Protein AF-A0A3M1MHA0-F1 (afdb_monomer)

Structure (mmCIF, N/CA/C/O backbone):
data_AF-A0A3M1MHA0-F1
#
_entry.id   AF-A0A3M1MHA0-F1
#
loop_
_atom_site.group_PDB
_atom_site.id
_atom_site.type_symbol
_atom_site.label_atom_id
_atom_site.label_alt_id
_atom_site.label_comp_id
_atom_site.label_asym_id
_atom_site.label_entity_id
_atom_site.label_seq_id
_atom_site.pdbx_PDB_ins_code
_atom_site.Cartn_x
_atom_site.Cartn_y
_atom_site.Cartn_z
_atom_site.occupancy
_atom_site.B_iso_or_equiv
_atom_site.auth_seq_id
_atom_site.auth_comp_id
_atom_site.auth_asym_id
_atom_site.auth_atom_id
_atom_site.pdbx_PDB_model_num
ATOM 1 N N . MET A 1 1 ? -8.687 -12.601 30.078 1.00 57.44 1 MET A N 1
ATOM 2 C CA . MET A 1 1 ? -9.014 -11.299 29.455 1.00 57.44 1 MET A CA 1
ATOM 3 C C . MET A 1 1 ? -7.735 -10.469 29.451 1.00 57.44 1 MET A C 1
ATOM 5 O O . MET A 1 1 ? -7.189 -10.279 30.529 1.00 57.44 1 MET A O 1
ATOM 9 N N . TYR A 1 2 ? -7.192 -10.073 28.295 1.00 57.66 2 TYR A N 1
ATOM 10 C CA . TYR A 1 2 ? -5.968 -9.253 28.247 1.00 57.66 2 TYR A CA 1
ATOM 11 C C . TYR A 1 2 ? -6.310 -7.789 28.599 1.00 57.66 2 TYR A C 1
ATOM 13 O O . TYR A 1 2 ? -7.201 -7.234 27.962 1.00 57.66 2 TYR A O 1
ATOM 21 N N . PRO A 1 3 ? -5.650 -7.164 29.594 1.00 72.31 3 PRO A N 1
ATOM 22 C CA . PRO A 1 3 ? -6.034 -5.854 30.140 1.00 72.31 3 PRO A CA 1
ATOM 23 C C . PRO A 1 3 ? -5.573 -4.649 29.301 1.00 72.31 3 PRO A C 1
ATOM 25 O O . PRO A 1 3 ? -5.732 -3.511 29.734 1.00 72.31 3 PRO A O 1
ATOM 28 N N . TYR A 1 4 ? -4.993 -4.878 28.122 1.00 73.81 4 TYR A N 1
ATOM 29 C CA . TYR A 1 4 ? -4.486 -3.815 27.259 1.00 73.81 4 TYR A CA 1
ATOM 30 C C . TYR A 1 4 ? -5.424 -3.599 26.071 1.00 73.81 4 TYR A C 1
ATOM 32 O O . TYR A 1 4 ? -5.911 -4.586 25.507 1.00 73.81 4 TYR A O 1
ATOM 40 N N . PRO A 1 5 ? -5.672 -2.337 25.669 1.00 74.81 5 PRO A N 1
ATOM 41 C CA . PRO A 1 5 ? -6.371 -2.072 24.423 1.00 74.81 5 PRO A CA 1
ATOM 42 C C . PRO A 1 5 ? -5.637 -2.786 23.287 1.00 74.81 5 PRO A C 1
ATOM 44 O O . PRO A 1 5 ? -4.404 -2.839 23.255 1.00 74.81 5 PRO A O 1
ATOM 47 N N . SER A 1 6 ? -6.408 -3.384 22.381 1.00 82.12 6 SER A N 1
ATOM 48 C CA . SER A 1 6 ? -5.827 -4.006 21.194 1.00 82.12 6 SER A CA 1
ATOM 49 C C . SER A 1 6 ? -5.068 -2.937 20.400 1.00 82.12 6 SER A C 1
ATOM 51 O O . SER A 1 6 ? -5.559 -1.812 20.320 1.00 82.12 6 SER A O 1
ATOM 53 N N . PRO A 1 7 ? -3.885 -3.243 19.839 1.00 89.94 7 PRO A N 1
ATOM 54 C CA . PRO A 1 7 ? -3.141 -2.272 19.048 1.00 89.94 7 PRO A CA 1
ATOM 55 C C . PRO A 1 7 ? -4.011 -1.727 17.908 1.00 89.94 7 PRO A C 1
ATOM 57 O O . PRO A 1 7 ? -4.613 -2.505 17.164 1.00 89.94 7 PRO A O 1
ATOM 60 N N . GLU A 1 8 ? -4.056 -0.403 17.773 1.00 94.31 8 GLU A N 1
ATOM 61 C CA . GLU A 1 8 ? -4.761 0.304 16.703 1.00 94.31 8 GLU A CA 1
ATOM 62 C C . GLU A 1 8 ? -3.792 1.248 15.988 1.00 94.31 8 GLU A C 1
ATOM 64 O O . GLU A 1 8 ? -2.932 1.871 16.614 1.00 94.31 8 GLU A O 1
ATOM 69 N N . ILE A 1 9 ? -3.946 1.365 14.671 1.00 95.94 9 ILE A N 1
ATOM 70 C CA . ILE A 1 9 ? -3.265 2.370 13.849 1.00 95.94 9 ILE A CA 1
ATOM 71 C C . ILE A 1 9 ? -4.294 3.121 13.005 1.00 95.94 9 ILE A C 1
ATOM 73 O O . ILE A 1 9 ? -5.374 2.602 12.727 1.00 95.94 9 ILE A O 1
ATOM 77 N N . GLU A 1 10 ? -3.951 4.325 12.559 1.00 96.19 10 GLU A N 1
ATOM 78 C CA . GLU A 1 10 ? -4.776 5.101 11.637 1.00 96.19 10 GLU A CA 1
ATOM 79 C C . GLU A 1 10 ? -4.006 5.374 10.345 1.00 96.19 10 GLU A C 1
ATOM 81 O O . GLU A 1 10 ? -2.880 5.871 10.372 1.00 96.19 10 GLU A O 1
ATOM 86 N N . ILE A 1 11 ? -4.619 5.051 9.206 1.00 95.88 11 ILE A N 1
ATOM 87 C CA . ILE A 1 11 ? -4.090 5.365 7.877 1.00 95.88 11 ILE A CA 1
ATOM 88 C C . ILE A 1 11 ? -5.153 6.166 7.131 1.00 95.88 11 ILE A C 1
ATOM 90 O O . ILE A 1 11 ? -6.252 5.669 6.892 1.00 95.88 11 ILE A O 1
ATOM 94 N N . ALA A 1 12 ? -4.821 7.406 6.758 1.00 93.31 12 ALA A N 1
ATOM 95 C CA . ALA A 1 12 ? -5.693 8.301 5.989 1.00 93.31 12 ALA A CA 1
ATOM 96 C C . ALA A 1 12 ? -7.123 8.434 6.567 1.00 93.31 12 ALA A C 1
ATOM 98 O O . ALA A 1 12 ? -8.106 8.345 5.833 1.00 93.31 12 ALA A O 1
ATOM 99 N N . GLY A 1 13 ? -7.250 8.612 7.888 1.00 94.19 13 GLY A N 1
ATOM 100 C CA . GLY A 1 13 ? -8.547 8.751 8.564 1.00 94.19 13 GLY A CA 1
ATOM 101 C C . GLY A 1 13 ? -9.267 7.431 8.862 1.00 94.19 13 GLY A C 1
ATOM 102 O O . GLY A 1 13 ? -10.361 7.445 9.425 1.00 94.19 13 GLY A O 1
ATOM 103 N N . ARG A 1 14 ? -8.689 6.278 8.494 1.00 94.81 14 ARG A N 1
ATOM 104 C CA . ARG A 1 14 ? -9.266 4.952 8.749 1.00 94.81 14 ARG A CA 1
ATOM 105 C C . ARG A 1 14 ? -8.512 4.233 9.858 1.00 94.81 14 ARG A C 1
ATOM 107 O O . ARG A 1 14 ? -7.323 3.949 9.720 1.00 94.81 14 ARG A O 1
ATOM 114 N N . LYS A 1 15 ? -9.229 3.893 10.931 1.00 96.44 15 LYS A N 1
ATOM 115 C CA . LYS A 1 15 ? -8.716 3.051 12.016 1.00 96.44 15 LYS A CA 1
ATOM 116 C C . LYS A 1 15 ? -8.601 1.594 11.573 1.00 96.44 15 LYS A C 1
ATOM 118 O O . LYS A 1 15 ? -9.497 1.070 10.911 1.00 96.44 15 LYS A O 1
ATOM 123 N N . ILE A 1 16 ? -7.505 0.951 11.956 1.00 96.69 16 ILE A N 1
ATOM 124 C CA . ILE A 1 16 ? -7.173 -0.441 11.654 1.00 96.69 16 ILE A CA 1
ATOM 125 C C . ILE A 1 16 ? -6.832 -1.125 12.975 1.00 96.69 16 ILE A C 1
ATOM 127 O O . ILE A 1 16 ? -5.960 -0.668 13.712 1.00 96.69 16 ILE A O 1
ATOM 131 N N . GLY A 1 17 ? -7.525 -2.220 13.266 1.00 94.56 17 GLY A N 1
ATOM 132 C CA . GLY A 1 17 ? -7.388 -2.986 14.501 1.00 94.56 17 GLY A CA 1
ATOM 133 C C . GLY A 1 17 ? -8.424 -4.108 14.553 1.00 94.56 17 GLY A C 1
ATOM 134 O O . GLY A 1 17 ? -9.273 -4.209 13.669 1.00 94.56 17 GLY A O 1
ATOM 135 N N . LEU A 1 18 ? -8.374 -4.942 15.594 1.00 93.38 18 LEU A N 1
ATOM 136 C CA . LEU A 1 18 ? -9.235 -6.131 15.725 1.00 93.38 18 LEU A CA 1
ATOM 137 C C . LEU A 1 18 ? -10.742 -5.819 15.735 1.00 93.38 18 LEU A C 1
ATOM 139 O O . LEU A 1 18 ? -11.543 -6.679 15.385 1.00 93.38 18 LEU A O 1
ATOM 143 N N . ASN A 1 19 ? -11.118 -4.594 16.113 1.00 93.81 19 ASN A N 1
ATOM 144 C CA . ASN A 1 19 ? -12.510 -4.149 16.227 1.00 93.81 19 ASN A CA 1
ATOM 145 C C . ASN A 1 19 ? -12.966 -3.259 15.053 1.00 93.81 19 ASN A C 1
ATOM 147 O O . ASN A 1 19 ? -14.007 -2.609 15.139 1.00 93.81 19 ASN A O 1
ATOM 151 N N . HIS A 1 20 ? -12.189 -3.191 13.969 1.00 94.38 20 HIS A N 1
ATOM 152 C CA . HIS A 1 20 ? -12.489 -2.380 12.789 1.00 94.38 20 HIS A CA 1
ATOM 153 C C . HIS A 1 20 ? -12.676 -3.254 11.542 1.00 94.38 20 HIS A C 1
ATOM 155 O O . HIS A 1 20 ? -12.185 -4.384 11.509 1.00 94.38 20 HIS A O 1
ATOM 161 N N . PRO A 1 2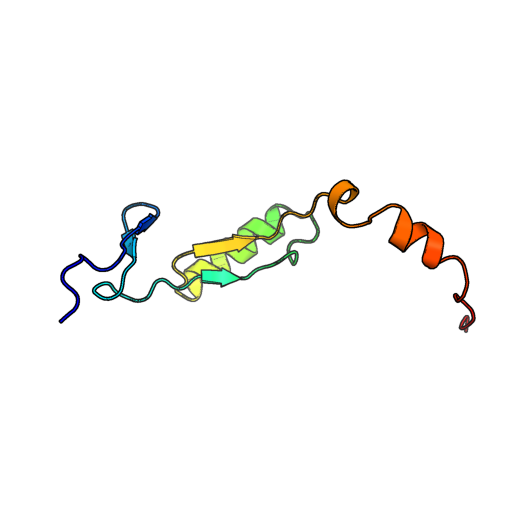1 ? -13.365 -2.753 10.497 1.00 95.12 21 PRO A N 1
ATOM 162 C CA . PRO A 1 21 ? -13.439 -3.453 9.221 1.00 95.12 21 PRO A CA 1
ATOM 163 C C . PRO A 1 21 ? -12.047 -3.792 8.688 1.00 95.12 21 PRO A C 1
ATOM 165 O O . PRO A 1 21 ? -11.106 -3.009 8.849 1.00 95.12 21 PRO A O 1
ATOM 168 N N . THR A 1 22 ? -11.932 -4.935 8.009 1.00 95.12 22 THR A N 1
ATOM 169 C CA . THR A 1 22 ? -10.691 -5.349 7.350 1.00 95.12 22 THR A CA 1
ATOM 170 C C . THR A 1 22 ? -10.149 -4.222 6.473 1.00 95.12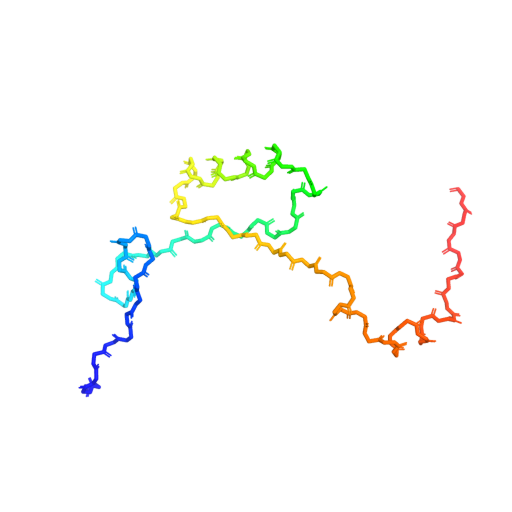 22 THR A C 1
ATOM 172 O O . THR A 1 22 ? -10.903 -3.547 5.768 1.00 95.12 22 THR A O 1
ATOM 175 N N . TYR A 1 23 ? -8.836 -4.017 6.544 1.00 96.94 23 TYR A N 1
ATOM 176 C CA . TYR A 1 23 ? -8.119 -3.077 5.695 1.00 96.94 23 TYR A CA 1
ATOM 177 C C . TYR A 1 23 ? -7.406 -3.856 4.591 1.00 96.94 23 TYR A C 1
ATOM 179 O O . TYR A 1 23 ? -6.439 -4.571 4.859 1.00 96.94 23 TYR A O 1
ATOM 187 N N . PHE A 1 24 ? -7.913 -3.768 3.364 1.00 96.88 24 PHE A N 1
ATOM 188 C CA . PHE A 1 24 ? -7.411 -4.554 2.242 1.00 96.88 24 PHE A CA 1
ATOM 189 C C . PHE A 1 24 ? -6.326 -3.796 1.471 1.00 96.88 24 PHE A C 1
ATOM 191 O O . PHE A 1 24 ? -6.570 -2.725 0.912 1.00 96.88 24 PHE A O 1
ATOM 198 N N . ILE A 1 25 ? -5.124 -4.372 1.415 1.00 97.12 25 ILE A N 1
ATOM 199 C CA . ILE A 1 25 ? -3.982 -3.811 0.686 1.00 97.12 25 ILE A CA 1
ATOM 200 C C . ILE A 1 25 ? -3.757 -4.628 -0.586 1.00 97.12 25 ILE A C 1
ATOM 202 O O . ILE A 1 25 ? -3.421 -5.808 -0.514 1.00 97.12 25 ILE A O 1
ATOM 206 N N . ALA A 1 26 ? -3.877 -3.989 -1.749 1.00 96.62 26 ALA A N 1
ATOM 207 C CA . ALA A 1 26 ? -3.465 -4.569 -3.021 1.00 96.62 26 ALA A CA 1
ATOM 208 C C . ALA A 1 26 ? -1.939 -4.454 -3.178 1.00 96.62 26 ALA A C 1
ATOM 210 O O . ALA A 1 26 ? -1.403 -3.348 -3.291 1.00 96.62 26 ALA A O 1
ATOM 211 N N . ASP A 1 27 ? -1.228 -5.584 -3.172 1.00 94.75 27 ASP A N 1
ATOM 212 C CA . ASP A 1 27 ? 0.223 -5.615 -3.387 1.00 94.75 27 ASP A CA 1
ATOM 213 C C . ASP A 1 27 ? 0.562 -5.616 -4.883 1.00 94.75 27 ASP A C 1
ATOM 215 O O . ASP A 1 27 ? 0.362 -6.608 -5.579 1.00 94.75 27 ASP A O 1
ATOM 219 N N . ILE A 1 28 ? 1.080 -4.490 -5.376 1.00 90.12 28 ILE A N 1
ATOM 220 C CA . ILE A 1 28 ? 1.453 -4.284 -6.784 1.00 90.12 28 ILE A CA 1
ATOM 221 C C . ILE A 1 28 ? 2.927 -4.657 -7.036 1.00 90.12 28 ILE A C 1
ATOM 223 O O . ILE A 1 28 ? 3.350 -4.812 -8.184 1.00 90.12 28 ILE A O 1
ATOM 227 N N . ALA A 1 29 ? 3.726 -4.827 -5.976 1.00 85.50 29 ALA A N 1
ATOM 228 C CA . ALA A 1 29 ? 5.160 -5.098 -6.061 1.00 85.50 29 ALA A CA 1
ATOM 229 C C . ALA A 1 29 ? 5.906 -4.095 -6.977 1.00 85.50 29 ALA A C 1
ATOM 231 O O . ALA A 1 29 ? 5.770 -2.879 -6.808 1.00 85.50 29 ALA A O 1
ATOM 232 N N . ALA A 1 30 ? 6.719 -4.596 -7.914 1.00 79.94 30 ALA A N 1
ATOM 233 C CA . ALA A 1 30 ? 7.489 -3.808 -8.879 1.00 79.94 30 ALA A CA 1
ATOM 234 C C . ALA A 1 30 ? 6.844 -3.762 -10.281 1.00 79.94 30 ALA A C 1
ATOM 236 O O . ALA A 1 30 ? 7.470 -3.270 -11.214 1.00 79.94 30 ALA A O 1
ATOM 237 N N . ASN A 1 31 ? 5.584 -4.194 -10.433 1.00 74.38 31 ASN A N 1
ATOM 238 C CA . ASN A 1 31 ? 4.910 -4.405 -11.731 1.00 74.38 31 ASN A CA 1
ATOM 239 C C . ASN A 1 31 ? 4.611 -3.118 -12.534 1.00 74.38 31 ASN A C 1
ATOM 241 O O . ASN A 1 31 ? 3.867 -3.138 -13.515 1.00 74.38 31 ASN A O 1
ATOM 245 N N . HIS A 1 32 ? 5.155 -1.979 -12.106 1.00 75.38 32 HIS A N 1
ATOM 246 C CA . HIS A 1 32 ? 5.061 -0.716 -12.823 1.00 75.38 32 HIS A CA 1
ATOM 247 C C . HIS A 1 32 ? 6.222 -0.507 -13.806 1.00 75.38 32 HIS A C 1
ATOM 249 O O . HIS A 1 32 ? 6.134 0.411 -14.605 1.00 75.38 32 HIS A O 1
ATOM 255 N N . ASP A 1 33 ? 7.281 -1.330 -13.779 1.00 76.00 33 ASP A N 1
ATOM 256 C CA . ASP A 1 33 ? 8.440 -1.268 -14.696 1.00 76.00 33 ASP A CA 1
ATOM 257 C C . ASP A 1 33 ? 9.072 0.134 -14.840 1.00 76.00 33 ASP A C 1
ATOM 259 O O . ASP A 1 33 ? 9.604 0.496 -15.885 1.00 76.00 33 ASP A O 1
ATOM 263 N N . GLY A 1 34 ? 8.992 0.960 -13.790 1.00 79.38 34 GLY A N 1
ATOM 264 C CA . GLY A 1 34 ? 9.450 2.355 -13.820 1.00 79.38 34 GLY A CA 1
ATOM 265 C C . GLY A 1 34 ? 8.538 3.329 -14.583 1.00 79.38 34 GLY A C 1
ATOM 266 O O . GLY A 1 34 ? 8.827 4.523 -14.624 1.00 79.38 34 GLY A O 1
ATOM 267 N N . ASP A 1 35 ? 7.423 2.858 -15.141 1.00 88.69 35 ASP A N 1
ATOM 268 C CA . ASP A 1 35 ? 6.422 3.659 -15.842 1.00 88.69 35 ASP A CA 1
ATOM 269 C C . ASP A 1 35 ? 5.412 4.265 -14.848 1.00 88.69 35 ASP A C 1
ATOM 271 O O . ASP A 1 35 ? 4.663 3.571 -14.148 1.00 88.69 35 ASP A O 1
ATOM 275 N N . LEU A 1 36 ? 5.382 5.599 -14.793 1.00 90.38 36 LEU A N 1
ATOM 276 C CA . LEU A 1 36 ? 4.491 6.354 -13.913 1.00 90.38 36 LEU A CA 1
ATOM 277 C C . LEU A 1 36 ? 3.011 6.215 -14.301 1.00 90.38 36 LEU A C 1
ATOM 279 O O . LEU A 1 36 ? 2.149 6.162 -13.421 1.00 90.38 36 LEU A O 1
ATOM 283 N N . GLU A 1 37 ? 2.692 6.169 -15.592 1.00 94.38 37 GLU A N 1
ATOM 284 C CA . GLU A 1 37 ? 1.310 6.035 -16.055 1.00 94.38 37 GLU A CA 1
ATOM 285 C C . GLU A 1 37 ? 0.775 4.635 -15.768 1.00 94.38 37 GLU A C 1
ATOM 287 O O . GLU A 1 37 ? -0.364 4.489 -15.312 1.00 94.38 37 GLU A O 1
ATOM 292 N N . ARG A 1 38 ? 1.622 3.610 -15.899 1.00 92.00 38 ARG A N 1
ATOM 293 C CA . ARG A 1 38 ? 1.290 2.255 -15.447 1.00 92.00 38 ARG A CA 1
ATOM 294 C C . ARG A 1 38 ?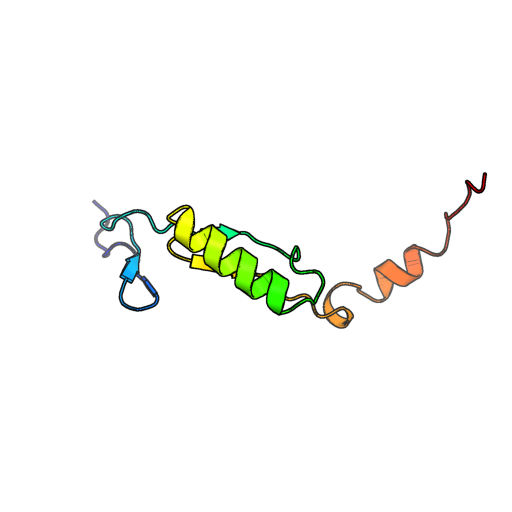 1.048 2.204 -13.941 1.00 92.00 38 ARG A C 1
ATOM 296 O O . ARG A 1 38 ? 0.065 1.605 -13.509 1.00 92.00 38 ARG A O 1
ATOM 303 N N . ALA A 1 39 ? 1.878 2.870 -13.136 1.00 92.19 39 ALA A N 1
ATOM 304 C CA . ALA A 1 39 ? 1.657 2.954 -11.691 1.00 92.19 39 ALA A CA 1
ATOM 305 C C . ALA A 1 39 ? 0.300 3.602 -11.354 1.00 92.19 39 ALA A C 1
ATOM 307 O O . ALA A 1 39 ? -0.455 3.073 -10.537 1.00 92.19 39 ALA A O 1
ATOM 308 N N . LYS A 1 40 ? -0.057 4.704 -12.027 1.00 95.31 40 LYS A N 1
ATOM 309 C CA . LYS A 1 40 ? -1.366 5.359 -11.861 1.00 95.31 40 LYS A CA 1
ATOM 310 C C . LYS A 1 40 ? -2.523 4.449 -12.265 1.00 95.31 40 LYS A C 1
ATOM 312 O O . LYS A 1 40 ? -3.535 4.419 -11.568 1.00 95.31 40 LYS A O 1
ATOM 317 N N . LEU A 1 41 ? -2.388 3.711 -13.367 1.00 95.88 41 LEU A N 1
ATOM 318 C CA . LEU A 1 41 ? -3.398 2.747 -13.804 1.00 95.88 41 LEU A CA 1
ATOM 319 C C . LEU A 1 41 ? -3.618 1.660 -12.745 1.00 95.88 41 LEU A C 1
ATOM 321 O O . LEU A 1 41 ? -4.757 1.399 -12.371 1.00 95.88 41 LEU A O 1
ATOM 325 N N . LEU A 1 42 ? -2.541 1.085 -12.209 1.00 95.06 42 LEU A N 1
ATOM 326 C CA . LEU A 1 42 ? -2.618 0.044 -11.181 1.00 95.06 42 LEU A CA 1
ATOM 327 C C . LEU A 1 42 ? -3.280 0.552 -9.888 1.00 95.06 42 LEU A C 1
ATOM 329 O O . LEU A 1 42 ? -4.054 -0.179 -9.275 1.00 95.06 42 LEU A O 1
ATOM 333 N N . ILE A 1 43 ? -3.058 1.817 -9.508 1.00 95.88 43 ILE A N 1
ATOM 334 C CA . ILE A 1 43 ? -3.765 2.454 -8.380 1.00 95.88 43 ILE A CA 1
ATOM 335 C C . ILE A 1 43 ? -5.275 2.536 -8.646 1.00 95.88 43 ILE A C 1
ATOM 337 O O . ILE A 1 43 ? -6.068 2.221 -7.758 1.00 95.88 43 ILE A O 1
ATOM 341 N N . ARG A 1 44 ? -5.683 2.948 -9.855 1.00 97.62 44 ARG A N 1
ATOM 342 C CA . ARG A 1 44 ? -7.107 3.036 -10.226 1.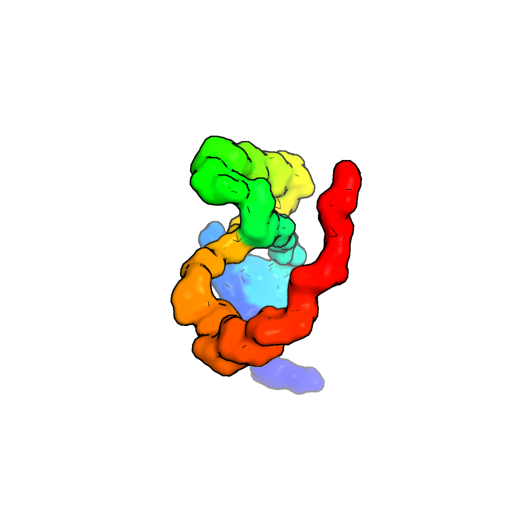00 97.62 44 ARG A CA 1
ATOM 343 C C . ARG A 1 44 ? -7.771 1.661 -10.184 1.00 97.62 44 ARG A C 1
ATOM 345 O O . ARG A 1 44 ? -8.798 1.520 -9.530 1.00 97.62 44 ARG A O 1
ATOM 352 N N . LEU A 1 45 ? -7.133 0.647 -10.772 1.00 97.12 45 LEU A N 1
ATOM 353 C CA . LEU A 1 45 ? -7.635 -0.731 -10.766 1.00 97.12 45 LEU A CA 1
ATOM 354 C C . LEU A 1 45 ? -7.761 -1.298 -9.346 1.00 97.12 45 LEU A C 1
ATOM 356 O O . LEU A 1 45 ? -8.765 -1.926 -9.021 1.00 97.12 45 LEU A O 1
ATOM 360 N N . ALA A 1 46 ? -6.782 -1.042 -8.471 1.00 97.12 46 ALA A N 1
ATOM 361 C CA . ALA A 1 46 ? -6.866 -1.450 -7.070 1.00 97.12 46 ALA A CA 1
ATOM 362 C C . ALA A 1 46 ? -8.075 -0.812 -6.368 1.00 97.12 46 ALA A C 1
ATOM 364 O O . ALA A 1 46 ? -8.797 -1.488 -5.633 1.00 97.12 46 ALA A O 1
ATOM 365 N N . LYS A 1 47 ? -8.331 0.477 -6.625 1.00 96.88 47 LYS A N 1
ATOM 366 C CA . LYS A 1 47 ? -9.491 1.175 -6.067 1.00 96.88 47 LYS A CA 1
ATOM 367 C C . LYS A 1 47 ? -10.813 0.624 -6.605 1.00 96.88 47 LYS A C 1
ATOM 369 O O . LYS A 1 47 ? -11.737 0.427 -5.819 1.00 96.88 47 LYS A O 1
ATOM 374 N N . GLU A 1 48 ? -10.902 0.370 -7.909 1.00 97.94 48 GLU A N 1
ATOM 375 C CA . GLU A 1 48 ? -12.082 -0.217 -8.563 1.00 97.94 48 GLU A CA 1
ATOM 376 C C . GLU A 1 48 ? -12.392 -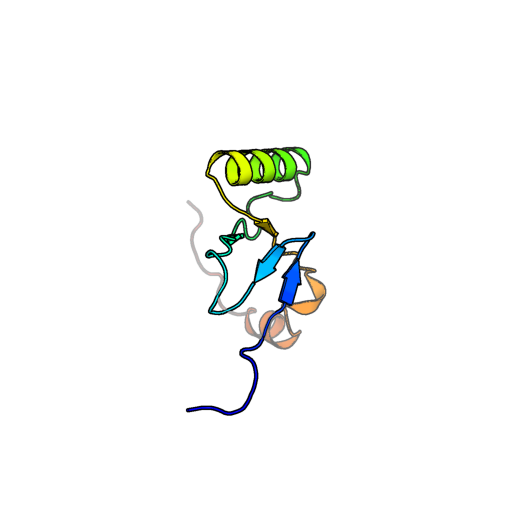1.625 -8.038 1.00 97.94 48 GLU A C 1
ATOM 378 O O . GLU A 1 48 ? -13.555 -1.962 -7.833 1.00 97.94 48 GLU A O 1
ATOM 383 N N . ALA A 1 49 ? -11.361 -2.414 -7.725 1.00 96.94 49 ALA A N 1
ATOM 384 C CA . ALA A 1 49 ? -11.495 -3.734 -7.109 1.00 96.94 49 ALA A CA 1
ATOM 385 C C . ALA A 1 49 ? -11.915 -3.696 -5.624 1.00 96.94 49 ALA A C 1
ATOM 387 O O . ALA A 1 49 ? -12.162 -4.744 -5.029 1.00 96.94 49 ALA A O 1
ATOM 388 N N . GLY A 1 50 ? -11.989 -2.509 -5.011 1.00 96.25 50 GLY A N 1
ATOM 389 C CA . GLY A 1 50 ? -12.392 -2.335 -3.616 1.00 96.25 50 GLY A CA 1
ATOM 390 C C . GLY A 1 50 ? -11.248 -2.381 -2.602 1.00 96.25 50 GLY A C 1
ATOM 391 O O . GLY A 1 50 ? -11.517 -2.480 -1.407 1.00 96.25 50 GLY A O 1
ATOM 392 N N . ALA A 1 51 ? -9.986 -2.285 -3.035 1.00 97.44 51 ALA A N 1
ATOM 393 C CA . ALA A 1 51 ? -8.872 -2.161 -2.102 1.00 97.44 51 ALA A CA 1
ATOM 394 C C . ALA A 1 51 ? -8.898 -0.809 -1.370 1.00 97.44 51 ALA A C 1
ATOM 396 O O . ALA A 1 51 ? -9.255 0.233 -1.933 1.00 97.44 51 ALA A O 1
ATOM 397 N N . ASP A 1 52 ? -8.459 -0.825 -0.113 1.00 97.19 52 ASP A N 1
ATOM 398 C CA . ASP A 1 52 ? -8.312 0.374 0.711 1.00 97.19 52 ASP A CA 1
ATOM 399 C C . ASP A 1 52 ? -6.981 1.085 0.440 1.00 97.19 52 ASP A C 1
ATOM 401 O O . ASP A 1 52 ? -6.896 2.309 0.551 1.00 97.19 52 ASP A O 1
ATOM 405 N N . ALA A 1 53 ? -5.952 0.326 0.049 1.00 96.62 53 ALA A N 1
ATOM 406 C CA . ALA A 1 53 ? -4.649 0.847 -0.346 1.00 96.62 53 ALA A CA 1
ATOM 407 C C . ALA A 1 53 ? -4.003 0.031 -1.470 1.00 96.62 53 ALA A C 1
ATOM 409 O O . ALA A 1 53 ? -4.232 -1.168 -1.618 1.00 96.62 53 ALA A O 1
ATOM 410 N N . ALA A 1 54 ? -3.122 0.696 -2.214 1.00 95.81 54 ALA A N 1
ATOM 411 C CA . ALA A 1 54 ? -2.217 0.107 -3.189 1.00 95.81 54 ALA A CA 1
ATOM 412 C C . ALA A 1 54 ? -0.779 0.189 -2.651 1.00 95.81 54 ALA A C 1
ATOM 414 O O . ALA A 1 54 ? -0.310 1.278 -2.312 1.00 95.81 54 ALA A O 1
ATOM 415 N N . LYS A 1 55 ? -0.071 -0.942 -2.559 1.00 95.00 55 LYS A N 1
ATOM 416 C CA . LYS A 1 55 ? 1.313 -1.009 -2.065 1.00 95.00 55 LYS A CA 1
ATOM 417 C C . LYS A 1 55 ? 2.287 -1.262 -3.211 1.00 95.00 55 LYS A C 1
ATOM 419 O O . LYS A 1 55 ? 2.175 -2.267 -3.905 1.00 95.00 55 LYS A O 1
ATOM 424 N N . PHE A 1 56 ? 3.288 -0.394 -3.340 1.00 91.75 56 PHE A N 1
ATOM 425 C CA . PHE A 1 56 ? 4.403 -0.540 -4.278 1.00 91.75 56 PHE A CA 1
ATOM 426 C C . PHE A 1 56 ? 5.694 -0.860 -3.529 1.00 91.75 56 PHE A C 1
ATOM 428 O O . PHE A 1 56 ? 5.916 -0.359 -2.426 1.00 91.75 56 PHE A O 1
ATOM 435 N N . GLN A 1 57 ? 6.559 -1.660 -4.146 1.00 88.00 57 GLN A N 1
ATOM 436 C CA . GLN A 1 57 ? 7.910 -1.899 -3.646 1.00 88.00 57 GLN A CA 1
ATOM 437 C C . GLN A 1 57 ? 8.888 -1.004 -4.407 1.00 88.00 57 GLN A C 1
ATOM 439 O O . GLN A 1 57 ? 8.902 -0.996 -5.636 1.00 88.00 57 GLN A O 1
ATOM 444 N N . ASN A 1 58 ? 9.715 -0.254 -3.680 1.00 75.69 58 ASN A N 1
ATOM 445 C CA . ASN A 1 58 ? 10.770 0.565 -4.267 1.00 75.69 58 ASN A CA 1
ATOM 446 C C . ASN A 1 58 ? 12.135 -0.040 -3.921 1.00 75.69 58 ASN A C 1
ATOM 448 O O . ASN A 1 58 ? 12.568 0.013 -2.768 1.00 75.69 58 ASN A O 1
ATOM 452 N N . PHE A 1 59 ? 12.814 -0.608 -4.918 1.00 69.62 59 PHE A N 1
ATOM 453 C CA . PHE A 1 59 ? 14.141 -1.192 -4.759 1.00 69.62 59 PHE A CA 1
ATOM 454 C C . PHE A 1 59 ? 15.199 -0.253 -5.339 1.00 69.62 59 PHE A C 1
ATOM 456 O O . PHE A 1 59 ? 15.220 0.027 -6.534 1.00 69.62 59 PHE A O 1
ATOM 463 N N . ARG A 1 60 ? 16.128 0.208 -4.496 1.00 61.09 60 ARG A N 1
ATOM 464 C CA . ARG A 1 60 ? 17.364 0.847 -4.965 1.00 61.09 60 ARG A CA 1
ATOM 465 C C . ARG A 1 60 ? 18.452 -0.225 -5.063 1.00 61.09 60 ARG A C 1
ATOM 467 O O . ARG A 1 60 ? 18.866 -0.763 -4.038 1.00 61.09 60 ARG A O 1
ATOM 474 N N . ALA A 1 61 ? 18.920 -0.502 -6.281 1.00 58.19 61 ALA A N 1
ATOM 475 C CA . ALA A 1 61 ? 19.911 -1.538 -6.599 1.00 58.19 61 ALA A CA 1
ATOM 476 C C . ALA A 1 61 ? 21.181 -1.570 -5.711 1.00 58.19 61 ALA A C 1
ATOM 478 O O . ALA A 1 61 ? 21.620 -2.674 -5.391 1.00 58.19 61 ALA A O 1
ATOM 479 N N . PRO A 1 62 ? 21.739 -0.446 -5.204 1.00 54.72 62 PRO A N 1
ATOM 480 C CA . PRO A 1 62 ? 22.940 -0.508 -4.362 1.00 54.72 62 PRO A CA 1
ATOM 481 C C . PRO A 1 62 ? 22.746 -1.190 -2.998 1.00 54.72 62 PRO A C 1
ATOM 483 O O . PRO A 1 62 ? 23.716 -1.357 -2.271 1.00 54.72 62 PRO A O 1
ATOM 486 N N . LYS A 1 63 ? 21.509 -1.529 -2.597 1.00 53.88 63 LYS A N 1
ATOM 487 C CA . LYS A 1 63 ? 21.210 -2.099 -1.270 1.00 53.88 63 LYS A CA 1
ATOM 488 C C . LYS A 1 63 ? 20.919 -3.603 -1.252 1.00 53.88 63 LYS A C 1
ATOM 490 O O . LYS A 1 63 ? 20.709 -4.132 -0.167 1.00 53.88 63 LYS A O 1
ATOM 495 N N . ILE A 1 64 ? 20.864 -4.280 -2.404 1.00 52.19 64 ILE A N 1
ATOM 496 C CA . ILE A 1 64 ? 20.383 -5.678 -2.477 1.00 52.19 64 ILE A CA 1
ATOM 497 C C . ILE A 1 64 ? 21.502 -6.672 -2.782 1.00 52.19 64 ILE A C 1
ATOM 499 O O . ILE A 1 64 ? 21.474 -7.798 -2.295 1.00 52.19 64 ILE A O 1
ATOM 503 N N . VAL A 1 65 ? 22.527 -6.259 -3.520 1.00 51.53 65 VAL A N 1
ATOM 504 C CA . VAL A 1 65 ? 23.719 -7.078 -3.721 1.00 51.53 65 VAL A CA 1
ATOM 505 C C . VAL A 1 65 ? 24.766 -6.669 -2.700 1.00 51.53 65 VAL A C 1
ATOM 507 O O . VAL A 1 65 ? 25.352 -5.594 -2.788 1.00 51.53 65 VAL A O 1
ATOM 510 N N . SER A 1 66 ? 25.006 -7.528 -1.708 1.00 54.56 66 SER A N 1
ATOM 511 C CA . SER A 1 66 ? 26.306 -7.497 -1.048 1.00 54.56 66 SER A CA 1
ATOM 512 C C . SER A 1 66 ? 27.358 -7.767 -2.128 1.00 54.56 66 SER A C 1
ATOM 514 O O . SER A 1 66 ? 27.163 -8.642 -2.976 1.00 54.56 66 SER A O 1
ATOM 516 N N . ASP A 1 67 ? 28.480 -7.048 -2.101 1.00 55.59 67 ASP A N 1
ATOM 517 C CA . ASP A 1 67 ? 29.634 -7.294 -2.986 1.00 55.59 67 ASP A CA 1
ATOM 518 C C . ASP A 1 67 ? 30.027 -8.784 -3.054 1.00 55.59 67 ASP A C 1
ATOM 520 O O . ASP A 1 67 ? 30.615 -9.248 -4.030 1.00 55.59 67 ASP A O 1
ATOM 524 N N . TYR A 1 68 ? 29.687 -9.550 -2.014 1.00 58.97 68 TYR A N 1
ATOM 525 C CA . TYR A 1 68 ? 29.915 -10.983 -1.921 1.00 58.97 68 TYR A CA 1
ATOM 526 C C . TYR A 1 68 ? 29.082 -11.800 -2.920 1.00 58.97 68 TYR A C 1
ATOM 528 O O . TYR A 1 68 ? 29.637 -12.664 -3.593 1.00 58.97 68 TYR A O 1
ATOM 536 N N . GLY A 1 69 ? 27.782 -11.509 -3.066 1.00 57.69 69 GLY A N 1
ATOM 537 C CA . GLY A 1 69 ? 26.905 -12.226 -4.001 1.00 57.69 69 GLY A CA 1
ATOM 538 C C . GLY A 1 69 ? 27.295 -12.005 -5.463 1.00 57.69 69 GLY A C 1
ATOM 539 O O . GLY A 1 69 ? 27.178 -12.909 -6.282 1.00 57.69 69 GLY A O 1
ATOM 540 N N . PHE A 1 70 ? 27.828 -10.823 -5.781 1.00 58.47 70 PHE A N 1
ATOM 541 C CA . PHE A 1 70 ? 28.306 -10.503 -7.127 1.00 58.47 70 PHE A CA 1
ATOM 542 C C . PHE A 1 70 ? 29.653 -11.178 -7.438 1.00 58.47 70 PHE A C 1
ATOM 544 O O . PHE A 1 70 ? 29.870 -11.646 -8.553 1.00 58.47 70 PHE A O 1
ATOM 551 N N . LYS A 1 71 ? 30.549 -11.287 -6.445 1.00 59.03 71 LYS A N 1
ATOM 552 C CA . LYS A 1 71 ? 31.848 -11.970 -6.591 1.00 59.03 71 LYS A CA 1
ATOM 553 C C . LYS A 1 71 ? 31.729 -13.497 -6.635 1.00 59.03 71 LYS A C 1
ATOM 555 O O . LYS A 1 71 ? 32.547 -14.132 -7.292 1.00 59.03 71 LYS A O 1
ATOM 560 N N . SER A 1 72 ? 30.725 -14.093 -5.986 1.00 58.91 72 SER A N 1
ATOM 561 C CA . SER A 1 72 ? 30.490 -15.546 -6.028 1.00 58.91 72 SER A CA 1
ATOM 562 C C . SER A 1 72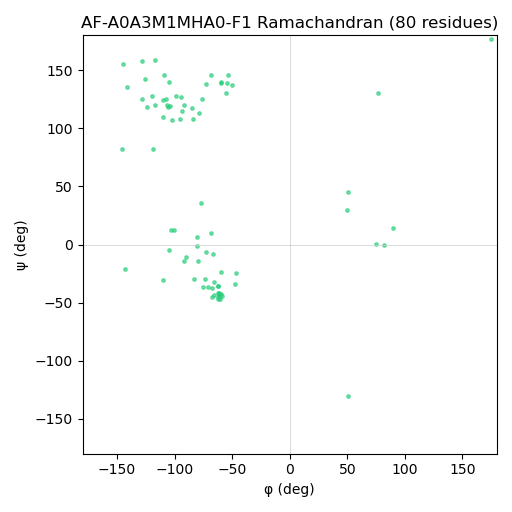 ? 29.769 -16.029 -7.296 1.00 58.91 72 SER A C 1
ATOM 564 O O . SER A 1 72 ? 29.795 -17.222 -7.587 1.00 58.91 72 SER A O 1
ATOM 566 N N . LEU A 1 73 ? 29.179 -15.124 -8.086 1.00 58.53 73 LEU A N 1
ATOM 567 C CA . LEU A 1 73 ? 28.500 -15.424 -9.357 1.00 58.53 73 LEU A CA 1
ATOM 568 C C . LEU A 1 73 ? 29.452 -15.591 -10.563 1.00 58.53 73 LEU A C 1
ATOM 570 O O . LEU A 1 73 ? 29.005 -15.901 -11.666 1.00 58.53 73 LEU A O 1
ATOM 574 N N . GLY A 1 74 ? 30.765 -15.434 -10.376 1.00 52.16 74 GLY A N 1
ATOM 575 C CA . GLY A 1 74 ? 31.779 -15.489 -11.438 1.00 52.16 74 GLY A CA 1
ATOM 576 C C . GLY A 1 74 ? 32.165 -16.887 -11.944 1.00 52.16 74 GLY A C 1
ATOM 577 O O . GLY A 1 74 ? 33.341 -17.098 -12.227 1.00 52.16 74 GLY A O 1
ATOM 578 N N . GLY A 1 75 ? 31.236 -17.849 -12.034 1.00 57.22 75 GLY A N 1
ATOM 579 C CA . GLY A 1 75 ? 31.609 -19.246 -12.314 1.00 57.22 75 GLY A CA 1
ATOM 580 C C . GLY A 1 75 ? 30.700 -20.100 -13.199 1.00 57.22 75 GLY A C 1
ATOM 581 O O . GLY A 1 75 ? 31.200 -21.075 -13.748 1.00 57.22 75 GLY A O 1
ATOM 582 N N . GLN A 1 76 ? 29.413 -19.791 -13.38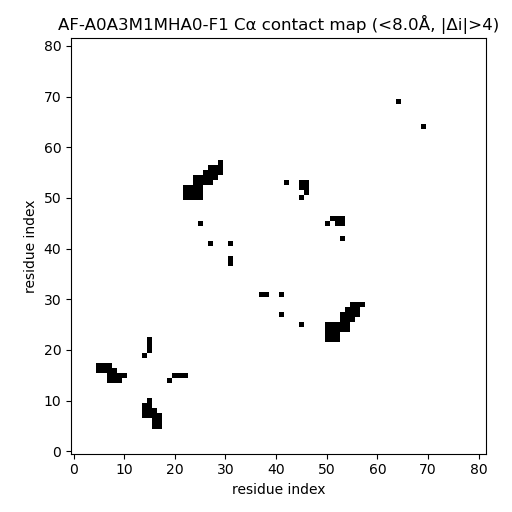6 1.00 51.31 76 GLN A N 1
ATOM 583 C CA . GLN A 1 76 ? 28.540 -20.625 -14.231 1.00 51.31 76 GLN A CA 1
ATOM 584 C C . GLN A 1 76 ? 27.498 -19.790 -14.979 1.00 51.31 76 GLN A C 1
ATOM 586 O O . GLN A 1 76 ? 26.339 -19.699 -14.589 1.00 51.31 76 GLN A O 1
ATOM 591 N N . LEU A 1 77 ? 27.920 -19.216 -16.103 1.00 50.94 77 LEU A N 1
ATOM 592 C CA . LEU A 1 77 ? 27.042 -18.958 -17.242 1.00 50.94 77 LEU A CA 1
ATOM 593 C C . LEU A 1 77 ? 27.598 -19.755 -18.420 1.00 50.94 77 LEU A C 1
ATOM 595 O O . LEU A 1 77 ? 28.364 -19.247 -19.235 1.00 50.94 77 LEU A O 1
ATOM 599 N N . SER A 1 78 ? 27.249 -21.038 -18.463 1.00 48.72 78 SER A N 1
ATOM 600 C CA . SER A 1 78 ? 27.456 -21.880 -19.631 1.00 48.72 78 SER A CA 1
ATOM 601 C C . SER A 1 78 ? 26.096 -22.352 -20.157 1.00 48.72 78 SER A C 1
ATOM 603 O O . SER A 1 78 ? 25.353 -23.040 -19.464 1.00 48.72 78 SER A O 1
ATOM 605 N N . HIS A 1 79 ? 25.836 -21.981 -21.417 1.00 47.72 79 HIS A N 1
ATOM 606 C CA . HIS A 1 79 ? 24.792 -22.481 -22.328 1.00 47.72 79 HIS A CA 1
ATOM 607 C C . HIS A 1 79 ? 23.360 -21.964 -22.053 1.00 47.72 79 HIS A C 1
ATOM 609 O O . HIS A 1 79 ? 22.879 -21.996 -20.935 1.00 47.72 79 HIS A O 1
ATOM 615 N N . GLN A 1 80 ? 22.600 -21.458 -23.026 1.00 41.44 80 GLN A N 1
ATOM 616 C CA . GLN A 1 80 ? 22.562 -21.790 -24.449 1.00 41.44 80 GLN A CA 1
ATOM 617 C C . GLN A 1 80 ? 22.355 -20.543 -25.319 1.00 41.44 80 GLN A C 1
ATOM 619 O O . GLN A 1 80 ? 21.491 -19.712 -25.050 1.00 41.44 80 GLN A O 1
ATOM 624 N N . ALA A 1 81 ? 23.137 -20.473 -26.395 1.00 39.31 81 ALA A N 1
ATOM 625 C CA . ALA A 1 81 ? 22.732 -19.834 -27.634 1.00 39.31 81 ALA A CA 1
ATOM 626 C C . ALA A 1 81 ? 22.165 -20.925 -28.552 1.00 39.31 81 ALA A C 1
ATOM 628 O O . ALA A 1 81 ? 22.841 -21.928 -28.794 1.00 39.31 81 ALA A O 1
ATOM 629 N N . SER A 1 82 ? 20.954 -2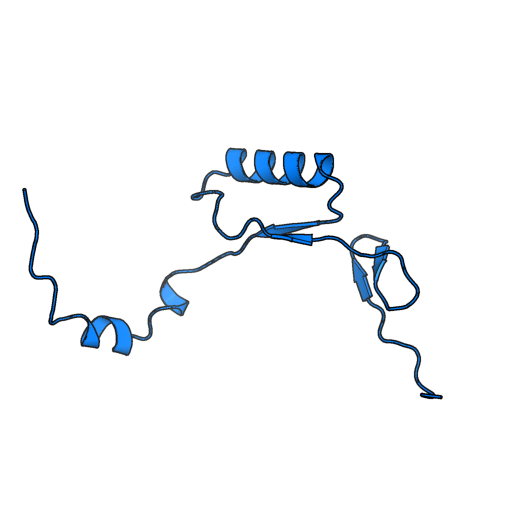0.703 -29.049 1.00 48.78 82 SER A N 1
ATOM 630 C CA . SER A 1 82 ? 20.455 -21.161 -30.349 1.00 48.78 82 SER A CA 1
ATOM 631 C C . SER A 1 82 ? 19.263 -20.297 -30.718 1.00 48.78 82 SER A C 1
ATOM 633 O O . SER A 1 82 ? 18.345 -20.241 -29.867 1.00 48.78 82 SER A O 1
#

Nearest PDB structures (foldseek):
  6ncs-assembly1_B  TM=8.598E-01  e=4.034E-02  Leptospira borgpetersenii serovar Hardjo-bovis str. JB197
  4ipj-assembly1_A-2  TM=8.261E-01  e=4.623E-02  Neisseria meningitidis
  2pg3-assembly1_A-2  TM=6.380E-01  e=3.383E+00  Pectobacterium atrosepticum SCRI1043
  1qsm-assembly1_D  TM=4.821E-01  e=4.151E+00  Saccharomyces cerevisiae

Secondary structure (DSSP, 8-state):
---SPPP-EEETTEEESTTS----EEEEETTTTT-HHHHHHHHHHHHHTT-SEEEE----GGGT--HHHHHHTTT-------

Radius of gyration: 20.81 Å; Cα contacts (8 Å, |Δi|>4): 60; chains: 1; bounding box: 45×31×60 Å

pLDDT: mean 79.67, std 18.6, range [39.31, 97.94]

Solvent-acc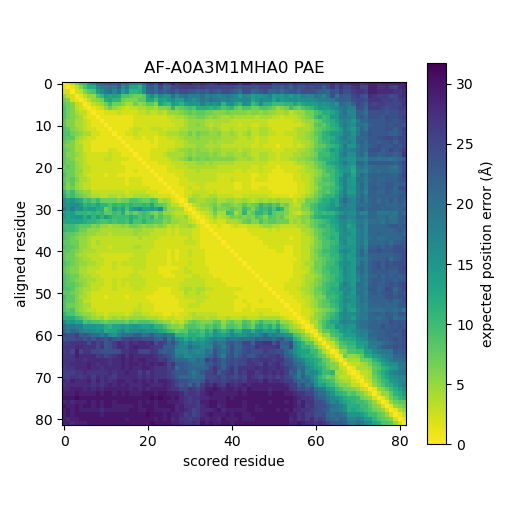essible surface area (backbone atoms only — not comparable to full-atom values): 5548 Å² total; per-residue (Å²): 133,81,94,63,82,75,74,71,50,72,58,96,92,41,64,43,39,94,92,40,72,87,81,45,69,38,78,53,46,65,80,35,79,91,39,66,68,53,44,52,49,52,45,51,51,34,47,76,74,66,33,76,43,70,44,74,54,87,83,64,74,88,78,74,60,54,74,62,64,64,63,71,61,78,80,79,91,76,88,83,90,132

Sequence (82 aa):
MYPYPSPEIEIAGRKIGLNHPTYFIADIAANHDGDLERAKLLIRLAKEAGADAAKFQNFRAPKIVSDYGFKSLGGQLSHQAS

Foldseek 3Di:
DDPDDFDWDDDPNAIDTPPHPDQFEAEPEAVCVPPPVSVVVVQVVCVVVPHNYYDYDDDDVVPPDDPVNVVVPPDDPDDDDD

Mean predicted aligned error: 12.17 Å